Protein AF-A0A2M7ZSA2-F1 (afdb_monomer)

Nearest PDB structures (foldseek):
  1sr4-assembly1_B  TM=3.846E-01  e=1.032E+00  [Haemophilus] ducreyi
  4oqe-assembly1_A  TM=3.228E-01  e=5.522E+00  Streptomyces fradiae

pLDDT: mean 82.79, std 17.65, range [42.78, 98.19]

Foldseek 3Di:
DPDPVVVVVVVVVVVVVVVPPDDPPPPPPPPQDPVDPVSQQVQVCVQVVHRFPDWDWWFLAPDPWIWIKTKHFDDDPPDGAMKIWIWTDDPPHTHTPAMADGDHADSVCKDWDWADDPVDPTIWIWIWNVWFRPPPPPRDIDIDIGRPHVRD

Structure (mmCIF, N/CA/C/O backbone):
data_AF-A0A2M7ZSA2-F1
#
_entry.id   AF-A0A2M7ZSA2-F1
#
loop_
_atom_site.group_PDB
_atom_site.id
_atom_site.type_symbol
_atom_site.label_atom_id
_atom_site.label_alt_id
_atom_site.label_comp_id
_atom_site.label_asym_id
_atom_site.label_entity_id
_atom_site.label_seq_id
_atom_site.pdbx_PDB_ins_code
_atom_site.Cartn_x
_atom_site.Cartn_y
_atom_site.Cartn_z
_atom_site.occupancy
_atom_site.B_iso_or_equiv
_atom_site.auth_seq_id
_atom_site.auth_comp_id
_atom_site.auth_asym_id
_atom_site.auth_atom_id
_atom_site.pdbx_PDB_model_num
ATOM 1 N N . MET A 1 1 ? 22.472 26.466 69.037 1.00 44.91 1 MET A N 1
ATOM 2 C CA . MET A 1 1 ? 21.614 25.261 69.049 1.00 44.91 1 MET A CA 1
ATOM 3 C C . MET A 1 1 ? 20.213 25.674 68.615 1.00 44.91 1 MET A C 1
ATOM 5 O O . MET A 1 1 ? 19.467 26.192 69.436 1.00 44.91 1 MET A O 1
ATOM 9 N N . LEU A 1 2 ? 19.880 25.577 67.320 1.00 44.41 2 LEU A N 1
ATOM 10 C CA . LEU A 1 2 ? 18.497 25.817 66.888 1.00 44.41 2 LEU A CA 1
ATOM 11 C C . LEU A 1 2 ? 17.630 24.682 67.441 1.00 44.41 2 LEU A C 1
ATOM 13 O O . LEU A 1 2 ? 17.949 23.512 67.249 1.00 44.41 2 LEU A O 1
ATOM 17 N N . SER A 1 3 ? 16.582 25.041 68.181 1.00 45.22 3 SER A N 1
ATOM 18 C CA . SER A 1 3 ? 15.688 24.086 68.826 1.00 45.22 3 SER A CA 1
ATOM 19 C C . SER A 1 3 ? 15.052 23.159 67.788 1.00 45.22 3 SER A C 1
ATOM 21 O O . SER A 1 3 ? 14.558 23.611 66.753 1.00 45.22 3 SER A O 1
ATOM 23 N N . SER A 1 4 ? 15.064 21.858 68.088 1.00 56.97 4 SER A N 1
ATOM 24 C CA . SER A 1 4 ? 14.620 20.757 67.217 1.00 56.97 4 SER A CA 1
ATOM 25 C C . SER A 1 4 ? 13.244 20.997 66.558 1.00 56.97 4 SER A C 1
ATOM 27 O O . SER A 1 4 ? 13.008 20.602 65.419 1.00 56.97 4 SER A O 1
ATOM 29 N N . ASN A 1 5 ? 12.363 21.763 67.214 1.00 58.19 5 ASN A N 1
ATOM 30 C CA . ASN A 1 5 ? 11.022 22.089 66.716 1.00 58.19 5 ASN A CA 1
ATOM 31 C C . ASN A 1 5 ? 10.998 23.055 65.515 1.00 58.19 5 ASN A C 1
ATOM 33 O O . ASN A 1 5 ? 10.064 22.998 64.719 1.00 58.19 5 ASN A O 1
ATOM 37 N N . LYS A 1 6 ? 12.001 23.932 65.347 1.00 54.84 6 LYS A N 1
ATOM 38 C CA . LYS A 1 6 ? 12.053 24.858 64.196 1.00 54.84 6 LYS A CA 1
ATOM 39 C C . LYS A 1 6 ? 12.558 24.175 62.925 1.00 54.84 6 LYS A C 1
ATOM 41 O O . LYS A 1 6 ? 12.136 24.537 61.834 1.00 54.84 6 LYS A O 1
ATOM 46 N N . VAL A 1 7 ? 13.417 23.164 63.074 1.00 58.56 7 VAL A N 1
ATOM 47 C CA . VAL A 1 7 ? 13.916 22.350 61.956 1.00 58.56 7 VAL A CA 1
ATOM 48 C C . VAL A 1 7 ? 12.802 21.444 61.426 1.00 58.56 7 VAL A C 1
ATOM 50 O O . VAL A 1 7 ? 12.609 21.362 60.218 1.00 58.56 7 VAL A O 1
ATOM 53 N N . PHE A 1 8 ? 11.999 20.853 62.318 1.00 59.06 8 PHE A N 1
ATOM 54 C CA . PHE A 1 8 ? 10.875 19.997 61.929 1.00 59.06 8 PHE A CA 1
ATOM 55 C C . PHE A 1 8 ? 9.801 20.749 61.123 1.00 59.06 8 PHE A C 1
ATOM 57 O O . PHE A 1 8 ? 9.332 20.253 60.102 1.00 59.06 8 PHE A O 1
ATOM 64 N N . ALA A 1 9 ? 9.468 21.984 61.516 1.00 60.03 9 ALA A N 1
ATOM 65 C CA . ALA A 1 9 ? 8.495 22.808 60.794 1.00 60.03 9 ALA A CA 1
ATOM 66 C C . ALA A 1 9 ? 8.959 23.189 59.372 1.00 60.03 9 ALA A C 1
ATOM 68 O O . ALA A 1 9 ? 8.146 23.240 58.452 1.00 60.03 9 ALA A O 1
ATOM 69 N N . ILE A 1 10 ? 10.264 23.408 59.174 1.00 59.88 10 ILE A N 1
ATOM 70 C CA . ILE A 1 10 ? 10.843 23.727 57.857 1.00 59.88 10 ILE A CA 1
ATOM 71 C C . ILE A 1 10 ? 10.851 22.491 56.947 1.00 59.88 10 ILE A C 1
ATOM 73 O O . ILE A 1 10 ? 10.565 22.607 55.758 1.00 59.88 10 ILE A O 1
ATOM 77 N N . VAL A 1 11 ? 11.108 21.301 57.501 1.00 60.12 11 VAL A N 1
ATOM 78 C CA . VAL A 1 11 ? 11.073 20.038 56.743 1.00 60.12 11 VAL A CA 1
ATOM 79 C C . VAL A 1 11 ? 9.650 19.707 56.279 1.00 60.12 11 VAL A C 1
ATOM 81 O O . VAL A 1 11 ? 9.458 19.333 55.125 1.00 60.12 11 VAL A O 1
ATOM 84 N N . VAL A 1 12 ? 8.637 19.918 57.126 1.00 59.91 12 VAL A N 1
ATOM 85 C CA . VAL A 1 12 ? 7.226 19.698 56.752 1.00 59.91 12 VAL A CA 1
ATOM 86 C C . VAL A 1 12 ? 6.760 20.687 55.671 1.00 59.91 12 VAL A C 1
ATOM 88 O O . VAL A 1 12 ? 6.023 20.294 54.769 1.00 59.91 12 VAL A O 1
ATOM 91 N N . LEU A 1 13 ? 7.238 21.937 55.703 1.00 59.03 13 LEU A N 1
ATOM 92 C CA . LEU A 1 13 ? 6.939 22.944 54.676 1.00 59.03 13 LEU A CA 1
ATOM 93 C C . LEU A 1 13 ? 7.613 22.636 53.323 1.00 59.03 13 LEU A C 1
ATOM 95 O O . LEU A 1 13 ? 7.050 22.936 52.278 1.00 59.03 13 LEU A O 1
ATOM 99 N N . PHE A 1 14 ? 8.800 22.022 53.321 1.00 56.75 14 PHE A N 1
ATOM 100 C CA . PHE A 1 14 ? 9.470 21.606 52.080 1.00 56.75 14 PHE A CA 1
ATOM 101 C C . PHE A 1 14 ? 8.832 20.361 51.448 1.00 56.75 14 PHE A C 1
ATOM 103 O O . PHE A 1 14 ? 8.795 20.244 50.225 1.00 56.75 14 PHE A O 1
ATOM 110 N N . ILE A 1 15 ? 8.285 19.452 52.261 1.00 57.69 15 ILE A N 1
ATOM 111 C CA . ILE A 1 15 ? 7.609 18.238 51.776 1.00 57.69 15 ILE A CA 1
ATOM 112 C C . ILE A 1 15 ? 6.260 18.567 51.116 1.00 57.69 15 ILE A C 1
ATOM 114 O O . ILE A 1 15 ? 5.890 17.920 50.139 1.00 57.69 15 ILE A O 1
ATOM 118 N N . SER A 1 16 ? 5.539 19.595 51.574 1.00 54.44 16 SER A N 1
ATOM 119 C CA . SER A 1 16 ? 4.244 19.969 50.984 1.00 54.44 16 SER A CA 1
ATOM 120 C C . SER A 1 16 ? 4.350 20.608 49.591 1.00 54.44 16 SER A C 1
ATOM 122 O O . SER A 1 16 ? 3.391 20.548 48.825 1.00 54.44 16 SER A O 1
ATOM 124 N N . ILE A 1 17 ? 5.516 21.149 49.218 1.00 56.31 17 ILE A N 1
ATOM 125 C CA . ILE A 1 17 ? 5.759 21.733 47.885 1.00 56.31 17 ILE A CA 1
ATOM 126 C C . ILE A 1 17 ? 5.971 20.636 46.821 1.00 56.31 17 ILE A C 1
ATOM 128 O O . ILE A 1 17 ? 5.730 20.871 45.639 1.00 56.31 17 ILE A O 1
ATOM 132 N N . LEU A 1 18 ? 6.328 19.410 47.224 1.00 52.06 18 LEU A N 1
ATOM 133 C CA . LEU A 1 18 ? 6.518 18.277 46.307 1.00 52.06 18 LEU A CA 1
ATOM 134 C C . LEU A 1 18 ? 5.205 17.597 45.873 1.00 52.06 18 LEU A C 1
ATOM 136 O O . LEU A 1 18 ? 5.223 16.785 44.952 1.00 52.06 18 LEU A O 1
ATOM 140 N N . PHE A 1 19 ? 4.064 17.938 46.485 1.00 50.41 19 PHE A N 1
ATOM 141 C CA . PHE A 1 19 ? 2.755 17.382 46.110 1.00 50.41 19 PHE A CA 1
ATOM 142 C C . PHE A 1 19 ? 1.993 18.211 45.067 1.00 50.41 19 PHE A C 1
ATOM 144 O O . PHE A 1 19 ? 0.974 17.750 44.560 1.00 50.41 19 PHE A O 1
ATOM 151 N N . PHE A 1 20 ? 2.513 19.371 44.652 1.00 46.94 20 PHE A N 1
ATOM 152 C CA . PHE A 1 20 ? 2.079 20.037 43.417 1.00 46.94 20 PHE A CA 1
ATOM 153 C C . PHE A 1 20 ? 2.882 19.505 42.221 1.00 46.94 20 PHE A C 1
ATOM 155 O O . PHE A 1 20 ? 3.434 20.261 41.423 1.00 46.94 20 PHE A O 1
ATOM 162 N N . SER A 1 21 ? 2.966 18.177 42.106 1.00 43.22 21 SER A N 1
ATOM 163 C CA . SER A 1 21 ? 3.402 17.537 40.871 1.00 43.22 21 SER A CA 1
ATOM 164 C C . SER A 1 21 ? 2.294 17.734 39.845 1.00 43.22 21 SER A C 1
ATOM 166 O O . SER A 1 21 ? 1.228 17.128 39.934 1.00 43.22 21 SER A O 1
ATOM 168 N N . CYS A 1 22 ? 2.548 18.698 38.963 1.00 50.34 22 CYS A N 1
ATOM 169 C CA . CYS A 1 22 ? 2.006 18.881 37.626 1.00 50.34 22 CYS A CA 1
ATOM 170 C C . CYS A 1 22 ? 0.978 17.809 37.229 1.00 50.34 22 CYS A C 1
ATOM 172 O O . CYS A 1 22 ? 1.340 16.717 36.796 1.00 50.34 22 CYS A O 1
ATOM 174 N N . GLY A 1 23 ? -0.311 18.124 37.376 1.00 45.66 23 GLY A N 1
ATOM 175 C CA . GLY A 1 23 ? -1.342 17.365 36.685 1.00 45.66 23 GLY A CA 1
ATOM 176 C C . GLY A 1 23 ? -1.047 17.453 35.193 1.00 45.66 23 GLY A C 1
ATOM 177 O O . GLY A 1 23 ? -1.069 18.554 34.635 1.00 45.66 23 GLY A O 1
ATOM 178 N N . GLU A 1 24 ? -0.728 16.318 34.571 1.00 47.75 24 GLU A N 1
ATOM 179 C CA . GLU A 1 24 ? -0.704 16.202 33.120 1.00 47.75 24 GLU A CA 1
ATOM 180 C C . GLU A 1 24 ? -2.073 16.660 32.630 1.00 47.75 24 GLU A C 1
ATOM 182 O O . GLU A 1 24 ? -3.095 15.998 32.819 1.00 47.75 24 GLU A O 1
ATOM 187 N N . LYS A 1 25 ? -2.106 17.865 32.057 1.00 44.09 25 LYS A N 1
ATOM 188 C CA . LYS A 1 25 ? -3.219 18.278 31.223 1.00 44.09 25 LYS A CA 1
ATOM 189 C C . LYS A 1 25 ? -3.236 17.248 30.110 1.00 44.09 25 LYS A C 1
ATOM 191 O O . LYS A 1 25 ? -2.325 17.249 29.289 1.00 44.09 25 LYS A O 1
ATOM 196 N N . SER A 1 26 ? -4.218 16.353 30.126 1.00 47.47 26 SER A N 1
ATOM 197 C CA . SER A 1 26 ? -4.504 15.520 28.971 1.00 47.47 26 SER A CA 1
ATOM 198 C C . SER A 1 26 ? -4.741 16.490 27.821 1.00 47.47 26 SER A C 1
ATOM 200 O O . SER A 1 26 ? -5.766 17.177 27.793 1.00 47.47 26 SER A O 1
ATOM 202 N N . GLU A 1 27 ? -3.745 16.643 26.950 1.00 44.19 27 GLU A N 1
ATOM 203 C CA . GLU A 1 27 ? -3.932 17.359 25.705 1.00 44.19 27 GLU A CA 1
ATOM 204 C C . GLU A 1 27 ? -5.101 16.676 25.013 1.00 44.19 27 GLU A C 1
ATOM 206 O O . GLU A 1 27 ? -5.099 15.463 24.804 1.00 44.19 27 GLU A O 1
ATOM 211 N N . ASP A 1 28 ? -6.146 17.453 24.757 1.00 42.78 28 ASP A N 1
ATOM 212 C CA . ASP A 1 28 ? -7.293 17.013 23.990 1.00 42.78 28 ASP A CA 1
ATOM 213 C C . ASP A 1 28 ? -6.775 16.759 22.569 1.00 42.78 28 ASP A C 1
ATOM 215 O O . ASP A 1 28 ? -6.639 17.682 21.757 1.00 42.78 28 ASP A O 1
ATOM 219 N N . VAL A 1 29 ? -6.318 15.526 22.318 1.00 55.81 29 VAL A N 1
ATOM 220 C CA . VAL A 1 29 ? -5.773 15.110 21.028 1.00 55.81 29 VAL A CA 1
ATOM 221 C C . VAL A 1 29 ? -6.926 15.206 20.049 1.00 55.81 29 VAL A C 1
ATOM 223 O O . VAL A 1 29 ? -7.791 14.331 19.993 1.00 55.81 29 VAL A O 1
ATOM 226 N N . LYS A 1 30 ? -6.958 16.303 19.289 1.00 62.34 30 LYS A N 1
ATOM 227 C CA . LYS A 1 30 ? -7.948 16.481 18.233 1.00 62.34 30 LYS A CA 1
ATOM 228 C C . LYS A 1 30 ? -7.938 15.226 17.355 1.00 62.34 30 LYS A C 1
ATOM 230 O O . LYS A 1 30 ? -6.858 14.804 16.93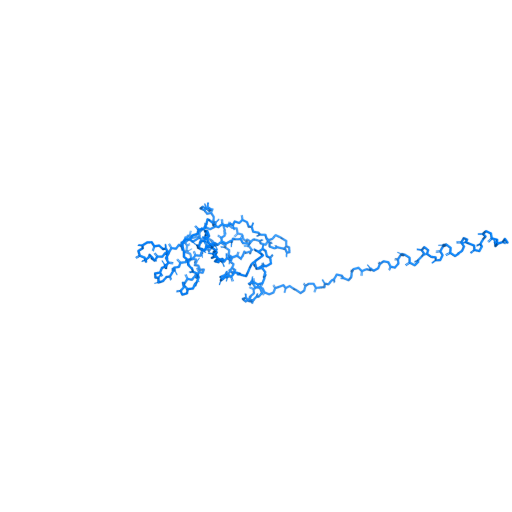1 1.00 62.34 30 LYS A O 1
ATOM 235 N N . PRO A 1 31 ? -9.105 14.625 17.075 1.00 69.19 31 PRO A N 1
ATOM 236 C CA . PRO A 1 31 ? -9.167 13.421 16.264 1.00 69.19 31 PRO A CA 1
ATOM 237 C C . PRO A 1 31 ? -8.526 13.691 14.899 1.00 69.19 31 PRO A C 1
ATOM 239 O O . PRO A 1 31 ? -8.856 14.674 14.233 1.00 69.19 31 PRO A O 1
ATOM 242 N N . ILE A 1 32 ? -7.585 12.831 14.498 1.00 76.56 32 ILE A N 1
ATOM 243 C CA . ILE A 1 32 ? -6.901 12.946 13.207 1.00 76.56 32 ILE A CA 1
ATOM 244 C C . ILE A 1 32 ? -7.939 12.787 12.093 1.00 76.56 32 ILE A C 1
ATOM 246 O O . ILE A 1 32 ? -8.663 11.790 12.037 1.00 76.56 32 ILE A O 1
ATOM 250 N N . ASN A 1 33 ? -8.003 13.770 11.194 1.00 81.94 33 ASN A N 1
ATOM 251 C CA . ASN A 1 33 ? -8.862 13.705 10.023 1.00 81.94 33 ASN A CA 1
ATOM 252 C C . ASN A 1 33 ? -8.201 12.860 8.924 1.00 81.94 33 ASN A C 1
ATOM 254 O O . ASN A 1 33 ? -7.428 13.371 8.114 1.00 81.94 33 ASN A O 1
ATOM 258 N N . PHE A 1 34 ? -8.548 11.577 8.867 1.00 83.38 34 PHE A N 1
ATOM 259 C CA . PHE A 1 34 ? -8.065 10.660 7.833 1.00 83.38 34 PHE A CA 1
ATOM 260 C C . PHE A 1 34 ? -8.727 10.861 6.458 1.00 83.38 34 PHE A C 1
ATOM 262 O O . PHE A 1 34 ? -8.536 10.036 5.573 1.00 83.38 34 PHE A O 1
ATOM 269 N N . ASP A 1 35 ? -9.542 11.896 6.242 1.00 86.31 35 ASP A N 1
ATOM 270 C CA . ASP A 1 35 ? -9.918 12.348 4.892 1.00 86.31 35 ASP A CA 1
ATOM 271 C C . ASP A 1 35 ? -8.861 13.275 4.268 1.00 86.31 35 ASP A C 1
ATOM 273 O O . ASP A 1 35 ? -8.868 13.464 3.055 1.00 86.31 35 ASP A O 1
ATOM 277 N N . SER A 1 36 ? -7.930 13.828 5.059 1.00 90.69 36 SER A N 1
ATOM 278 C CA . SER A 1 36 ? -6.800 14.602 4.525 1.00 90.69 36 SER A CA 1
ATOM 279 C C . SER A 1 36 ? -5.708 13.661 3.996 1.00 90.69 36 SER A C 1
ATOM 281 O O . SER A 1 36 ? -5.171 12.856 4.770 1.00 90.69 36 SER A O 1
ATOM 283 N N . PRO A 1 37 ? -5.321 13.776 2.709 1.00 88.50 37 PRO A N 1
ATOM 284 C CA . PRO A 1 37 ? -4.194 13.031 2.151 1.00 88.50 37 PRO A CA 1
ATOM 285 C C . PRO A 1 37 ? -2.887 13.265 2.918 1.00 88.50 37 PRO A C 1
ATOM 287 O O . PRO A 1 37 ? -2.107 12.337 3.125 1.00 88.50 37 PRO A O 1
ATOM 290 N N . GLU A 1 38 ? -2.655 14.489 3.391 1.00 92.00 38 GLU A N 1
ATOM 291 C CA . GLU A 1 38 ? -1.467 14.861 4.159 1.00 92.00 38 GLU A CA 1
ATOM 292 C C . GLU A 1 38 ? -1.450 14.173 5.523 1.00 92.00 38 GLU A C 1
ATOM 294 O O . GLU A 1 38 ? -0.425 13.615 5.912 1.00 92.00 38 GLU A O 1
ATOM 299 N N . ALA A 1 39 ? -2.584 14.162 6.231 1.00 92.56 39 ALA A N 1
ATOM 300 C CA . ALA A 1 39 ? -2.702 13.499 7.527 1.00 92.56 39 ALA A CA 1
ATOM 301 C C . ALA A 1 39 ? -2.504 11.979 7.411 1.00 92.56 39 ALA A C 1
ATOM 303 O O . ALA A 1 39 ? -1.801 11.381 8.231 1.00 92.56 39 ALA A O 1
ATOM 304 N N . LEU A 1 40 ? -3.062 11.355 6.366 1.00 94.50 40 LEU A N 1
ATOM 305 C CA . LEU A 1 40 ? -2.816 9.946 6.034 1.00 94.50 40 LEU A CA 1
ATOM 306 C C . LEU A 1 40 ? -1.331 9.679 5.791 1.00 94.50 40 LEU A C 1
ATOM 308 O O . LEU A 1 40 ? -0.760 8.756 6.374 1.00 94.50 40 LEU A O 1
ATOM 312 N N . LYS A 1 41 ? -0.697 10.517 4.966 1.00 96.12 41 LYS A N 1
ATOM 313 C CA . LYS A 1 41 ? 0.719 10.394 4.617 1.00 96.12 41 LYS A CA 1
ATOM 314 C C . LYS A 1 41 ? 1.624 10.545 5.836 1.00 96.12 41 LYS A C 1
ATOM 316 O O . LYS A 1 41 ? 2.550 9.756 5.997 1.00 96.12 41 LYS A O 1
ATOM 321 N N . GLN A 1 42 ? 1.341 11.509 6.712 1.00 95.62 42 GLN A N 1
ATOM 322 C CA . GLN A 1 42 ? 2.080 11.720 7.961 1.00 95.62 42 GLN A CA 1
ATOM 323 C C . GLN A 1 42 ? 1.886 10.566 8.948 1.00 95.62 42 GLN A C 1
ATOM 325 O O . GLN A 1 42 ? 2.861 10.104 9.536 1.00 95.62 42 GLN A O 1
ATOM 330 N N . THR A 1 43 ? 0.656 10.064 9.087 1.00 95.19 43 THR A N 1
ATOM 331 C CA . THR A 1 43 ? 0.363 8.902 9.942 1.00 95.19 43 THR A CA 1
ATOM 332 C C . THR A 1 43 ? 1.152 7.685 9.475 1.00 95.19 43 THR A C 1
ATOM 334 O O . THR A 1 43 ? 1.844 7.054 10.270 1.00 95.19 43 THR A O 1
ATOM 337 N N . ALA A 1 44 ? 1.110 7.387 8.174 1.00 97.31 44 ALA A N 1
ATOM 338 C CA . ALA A 1 44 ? 1.879 6.289 7.605 1.00 97.31 44 ALA A CA 1
ATOM 339 C C . ALA A 1 44 ? 3.391 6.505 7.766 1.00 97.31 44 ALA A C 1
ATOM 341 O O . ALA A 1 44 ? 4.105 5.575 8.136 1.00 97.31 44 ALA A O 1
ATOM 342 N N . ALA A 1 45 ? 3.876 7.732 7.558 1.00 97.56 45 ALA A N 1
ATOM 343 C CA . ALA A 1 45 ? 5.293 8.045 7.695 1.00 97.56 45 ALA A CA 1
ATOM 344 C C . ALA A 1 45 ? 5.820 7.847 9.120 1.00 97.56 45 ALA A C 1
ATOM 346 O O . ALA A 1 45 ? 6.931 7.349 9.293 1.00 97.56 45 ALA A O 1
ATOM 347 N N . ALA A 1 46 ? 5.017 8.182 10.133 1.00 96.44 46 ALA A N 1
ATOM 348 C CA . ALA A 1 46 ? 5.369 7.967 11.533 1.00 96.44 46 ALA A CA 1
ATOM 349 C C . ALA A 1 46 ? 5.518 6.475 11.874 1.00 96.44 46 ALA A C 1
ATOM 351 O O . ALA A 1 46 ? 6.409 6.107 12.632 1.00 96.44 46 ALA A O 1
ATOM 352 N N . VAL A 1 47 ? 4.682 5.610 11.291 1.00 97.31 47 VAL A N 1
ATOM 353 C CA . VAL A 1 47 ? 4.766 4.154 11.508 1.00 97.31 47 VAL A CA 1
ATOM 354 C C . VAL A 1 47 ? 5.931 3.537 10.733 1.00 97.31 47 VAL A C 1
ATOM 356 O O . VAL A 1 47 ? 6.617 2.649 11.237 1.00 97.31 47 VAL A O 1
ATOM 359 N N . LEU A 1 48 ? 6.164 3.995 9.501 1.00 97.06 48 LEU A N 1
ATOM 360 C CA . LEU A 1 48 ? 7.171 3.427 8.600 1.00 97.06 48 LEU A CA 1
ATOM 361 C C . LEU A 1 48 ? 8.575 4.015 8.783 1.00 97.06 48 LEU A C 1
ATOM 363 O O . LEU A 1 48 ? 9.529 3.466 8.239 1.00 97.06 48 LEU A O 1
ATOM 367 N N . ASN A 1 49 ? 8.716 5.112 9.532 1.00 96.12 49 ASN A N 1
ATOM 368 C CA . ASN A 1 49 ? 9.947 5.904 9.641 1.00 96.12 49 ASN A CA 1
ATOM 369 C C . ASN A 1 49 ? 10.485 6.395 8.281 1.00 96.12 49 ASN A C 1
ATOM 371 O O . ASN A 1 49 ? 11.682 6.612 8.111 1.00 96.12 49 ASN A O 1
ATOM 375 N N . THR A 1 50 ? 9.600 6.565 7.298 1.00 96.19 50 THR A N 1
ATOM 376 C CA . THR A 1 50 ? 9.915 7.092 5.965 1.00 96.19 50 THR A CA 1
ATOM 377 C C . THR A 1 50 ? 8.656 7.657 5.322 1.00 96.19 50 THR A C 1
ATOM 379 O O . THR A 1 50 ? 7.553 7.215 5.628 1.00 96.19 50 THR A O 1
ATOM 382 N N . VAL A 1 51 ? 8.793 8.635 4.430 1.00 96.81 51 VAL A N 1
ATOM 383 C CA . VAL A 1 51 ? 7.644 9.247 3.755 1.00 96.81 51 VAL A CA 1
ATOM 384 C C . VAL A 1 51 ? 7.203 8.351 2.592 1.00 96.81 51 VAL A C 1
ATOM 386 O O . VAL A 1 51 ? 7.963 8.202 1.638 1.00 96.81 51 VAL A O 1
ATOM 389 N N . PRO A 1 52 ? 5.983 7.785 2.613 1.00 97.31 52 PRO A N 1
ATOM 390 C CA . PRO A 1 52 ? 5.526 6.917 1.536 1.00 97.31 52 PRO A CA 1
ATOM 391 C C . PRO A 1 52 ? 5.249 7.690 0.242 1.00 97.31 52 PRO A C 1
ATOM 393 O O . PRO A 1 52 ? 4.793 8.834 0.264 1.00 97.31 52 PRO A O 1
ATOM 396 N N . SER A 1 53 ? 5.486 7.050 -0.899 1.00 96.25 53 SER A N 1
ATOM 397 C CA . SER A 1 53 ? 5.161 7.571 -2.233 1.00 96.25 53 SER A CA 1
ATOM 398 C C . SER A 1 53 ? 3.667 7.449 -2.542 1.00 96.25 53 SER A C 1
ATOM 400 O O . SER A 1 53 ? 3.111 8.288 -3.249 1.00 96.25 53 SER A O 1
ATOM 402 N N . PHE A 1 54 ? 3.005 6.448 -1.960 1.00 96.69 54 PHE A N 1
ATOM 403 C CA . PHE A 1 54 ? 1.571 6.194 -2.092 1.00 96.69 54 PHE A CA 1
ATOM 404 C C . PHE A 1 54 ? 0.937 5.983 -0.717 1.00 96.69 54 PHE A C 1
ATOM 406 O O . PHE A 1 54 ? 1.504 5.279 0.115 1.00 96.69 54 PHE A O 1
ATOM 413 N N . VAL A 1 55 ? -0.251 6.543 -0.494 1.00 97.31 55 VAL A N 1
ATOM 414 C CA . VAL A 1 55 ? -1.107 6.198 0.647 1.00 97.31 55 VAL A CA 1
ATOM 415 C C . VAL A 1 55 ? -2.564 6.182 0.221 1.00 97.31 55 VAL A C 1
ATOM 417 O O . VAL A 1 55 ? -3.012 7.077 -0.493 1.00 97.31 55 VAL A O 1
ATOM 420 N N . ASP A 1 56 ? -3.309 5.197 0.703 1.00 96.88 56 ASP A N 1
ATOM 421 C CA . ASP A 1 56 ? -4.767 5.192 0.632 1.00 96.88 56 ASP A CA 1
ATOM 422 C C . ASP A 1 56 ? -5.339 4.500 1.872 1.00 96.88 56 ASP A C 1
ATOM 424 O O . ASP A 1 56 ? -4.706 3.629 2.474 1.00 96.88 56 ASP A O 1
ATOM 428 N N . LYS A 1 57 ? -6.538 4.909 2.267 1.00 95.81 57 LYS A N 1
ATOM 429 C CA . LYS A 1 57 ? -7.275 4.338 3.389 1.00 95.81 57 LYS A CA 1
ATOM 430 C C . LYS A 1 57 ? -8.339 3.375 2.901 1.00 95.81 57 LYS A C 1
ATOM 432 O O . LYS A 1 57 ? -8.919 3.591 1.837 1.00 95.81 57 LYS A O 1
ATOM 437 N N . GLY A 1 58 ? -8.674 2.373 3.693 1.00 94.94 58 GLY A N 1
ATOM 438 C CA . GLY A 1 58 ? -9.655 1.398 3.245 1.00 94.94 58 GLY A CA 1
ATOM 439 C C . GLY A 1 58 ? -9.841 0.217 4.172 1.00 94.94 58 GLY A C 1
ATOM 440 O O . GLY A 1 58 ? -9.442 0.254 5.338 1.00 94.94 58 GLY A O 1
ATOM 441 N N . TYR A 1 59 ? -10.446 -0.811 3.593 1.00 95.19 59 TYR A N 1
ATOM 442 C CA . TYR A 1 59 ? -10.658 -2.133 4.173 1.00 95.19 59 TYR A CA 1
ATOM 443 C C . TYR A 1 59 ? -9.966 -3.147 3.265 1.00 95.19 59 TYR A C 1
ATOM 445 O O . TYR A 1 59 ? -10.574 -3.692 2.352 1.00 95.19 59 TYR A O 1
ATOM 453 N N . PHE A 1 60 ? -8.667 -3.322 3.452 1.00 95.50 60 PHE A N 1
ATOM 454 C CA . PHE A 1 60 ? -7.775 -4.111 2.604 1.00 95.50 60 PHE A CA 1
ATOM 455 C C . PHE A 1 60 ? -7.657 -5.586 3.011 1.00 95.50 60 PHE A C 1
ATOM 457 O O . PHE A 1 60 ? -7.070 -6.378 2.276 1.00 95.50 60 PHE A O 1
ATOM 464 N N . ILE A 1 61 ? -8.208 -5.962 4.166 1.00 93.69 61 ILE A N 1
ATOM 465 C CA . ILE A 1 61 ? -8.356 -7.355 4.607 1.00 93.69 61 ILE A CA 1
ATOM 466 C C . ILE A 1 61 ? -9.821 -7.686 4.909 1.00 93.69 61 ILE A C 1
ATOM 468 O O . ILE A 1 61 ? -10.651 -6.784 5.002 1.00 93.69 61 ILE A O 1
ATOM 472 N N . GLU A 1 62 ? -10.146 -8.975 5.046 1.00 90.50 62 GLU A N 1
ATOM 473 C CA . GLU A 1 62 ? -11.500 -9.498 5.326 1.00 90.50 62 GLU A CA 1
ATOM 474 C C . GLU A 1 62 ? -12.019 -9.185 6.749 1.00 90.50 62 GLU A C 1
ATOM 476 O O . GLU A 1 62 ? -12.714 -9.987 7.375 1.00 90.50 62 GLU A O 1
ATOM 481 N N . ASP A 1 63 ? -11.697 -8.013 7.285 1.00 85.25 63 ASP A N 1
ATOM 482 C CA . ASP A 1 63 ? -12.217 -7.524 8.554 1.00 85.25 63 ASP A CA 1
ATOM 483 C C . ASP A 1 63 ? -12.939 -6.177 8.378 1.00 85.25 63 ASP A C 1
ATOM 485 O O . ASP A 1 63 ? -13.138 -5.667 7.275 1.00 85.25 63 ASP A O 1
ATOM 489 N N . THR A 1 64 ? -13.397 -5.605 9.490 1.00 80.56 64 THR A N 1
ATOM 490 C CA . THR A 1 64 ? -14.064 -4.297 9.499 1.00 80.56 64 THR A CA 1
ATOM 491 C C . THR A 1 64 ? -13.154 -3.180 10.002 1.00 80.56 64 THR A C 1
ATOM 4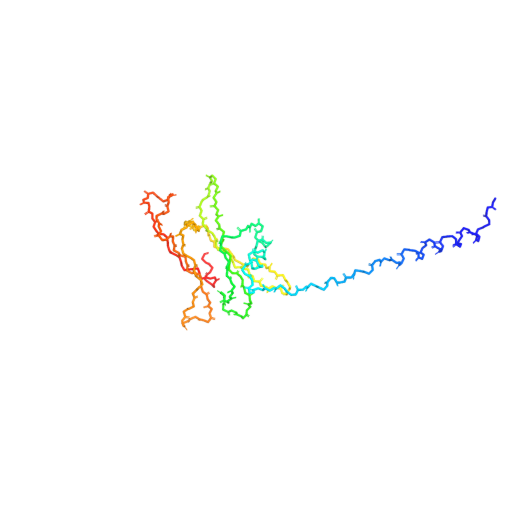93 O O . THR A 1 64 ? -13.650 -2.107 10.360 1.00 80.56 64 THR A O 1
ATOM 496 N N . SER A 1 65 ? -11.849 -3.425 10.131 1.00 87.56 65 SER A N 1
ATOM 497 C CA . SER A 1 65 ? -10.938 -2.453 10.721 1.00 87.56 65 SER A CA 1
ATOM 498 C C . SER A 1 65 ? -10.505 -1.420 9.684 1.00 87.56 65 SER A C 1
ATOM 500 O O . SER A 1 65 ? -10.311 -1.704 8.507 1.00 87.56 65 SER A O 1
ATOM 502 N N . PHE A 1 66 ? -10.397 -0.167 10.124 1.00 90.50 66 PHE A N 1
ATOM 503 C CA . PHE A 1 66 ? -9.850 0.888 9.284 1.00 90.50 66 PHE A CA 1
ATOM 504 C C . PHE A 1 66 ? -8.350 0.666 9.098 1.00 90.50 66 PHE A C 1
ATOM 506 O O . PHE A 1 66 ? -7.612 0.559 10.085 1.00 90.50 66 PHE A O 1
ATOM 513 N N . GLN A 1 67 ? -7.900 0.672 7.848 1.00 95.81 67 GLN A N 1
ATOM 514 C CA . GLN A 1 67 ? -6.504 0.449 7.494 1.00 95.81 67 GLN A CA 1
ATOM 515 C C . GLN A 1 67 ? -5.974 1.529 6.561 1.00 95.81 67 GLN A C 1
ATOM 517 O O . GLN A 1 67 ? -6.722 2.237 5.882 1.00 95.81 67 GLN A O 1
ATOM 522 N N . ILE A 1 68 ? -4.649 1.616 6.509 1.00 97.19 68 ILE A N 1
ATOM 523 C CA . ILE A 1 68 ? -3.909 2.418 5.543 1.00 97.19 68 ILE A CA 1
ATOM 524 C C . ILE A 1 68 ? -3.005 1.471 4.760 1.00 97.19 68 ILE A C 1
ATOM 526 O O . ILE A 1 68 ? -2.180 0.774 5.346 1.00 97.19 68 ILE A O 1
ATOM 530 N N . SER A 1 69 ? -3.133 1.474 3.438 1.00 97.44 69 SER A N 1
ATOM 531 C CA . SER A 1 69 ? -2.118 0.911 2.556 1.00 97.44 69 SER A CA 1
ATOM 532 C C . SER A 1 69 ? -1.113 2.004 2.224 1.00 97.44 69 SER A C 1
ATOM 534 O O . SER A 1 69 ? -1.496 3.081 1.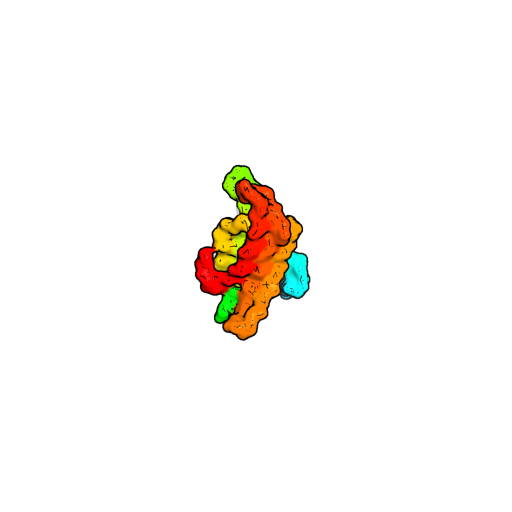765 1.00 97.44 69 SER A O 1
ATOM 536 N N . ALA A 1 70 ? 0.171 1.727 2.420 1.00 98.19 70 ALA A N 1
ATOM 537 C CA . ALA A 1 70 ? 1.253 2.669 2.165 1.00 98.19 70 ALA A CA 1
ATOM 538 C C . ALA A 1 70 ? 2.317 2.041 1.262 1.00 98.19 70 ALA A C 1
ATOM 540 O O . ALA A 1 70 ? 2.790 0.943 1.531 1.00 98.19 70 ALA A O 1
ATOM 541 N N . GLY A 1 71 ? 2.692 2.738 0.193 1.00 98.12 71 GLY A N 1
ATOM 542 C CA . GLY A 1 71 ? 3.723 2.318 -0.750 1.00 98.12 71 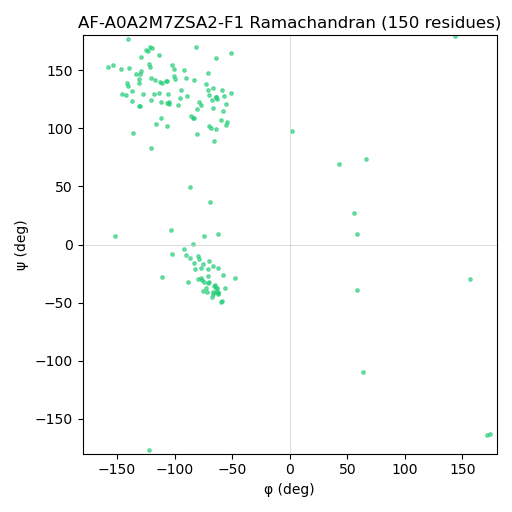GLY A CA 1
ATOM 543 C C . GLY A 1 71 ? 5.010 3.114 -0.559 1.00 98.12 71 GLY A C 1
ATOM 544 O O . GLY A 1 71 ? 4.956 4.346 -0.536 1.00 98.12 71 GLY A O 1
ATOM 545 N N . ILE A 1 72 ? 6.151 2.438 -0.439 1.00 97.44 72 ILE A N 1
ATOM 546 C CA . ILE A 1 72 ? 7.483 3.056 -0.338 1.00 97.44 72 ILE A CA 1
ATOM 547 C C . ILE A 1 72 ? 8.373 2.589 -1.485 1.00 97.44 72 ILE A C 1
ATOM 549 O O . ILE A 1 72 ? 8.307 1.429 -1.891 1.00 97.44 72 ILE A O 1
ATOM 553 N N . GLU A 1 73 ? 9.207 3.489 -1.991 1.00 95.19 73 GLU A N 1
ATOM 554 C CA . GLU A 1 73 ? 10.276 3.144 -2.927 1.00 95.19 73 GLU A CA 1
ATOM 555 C C . GLU A 1 73 ? 11.570 2.931 -2.149 1.00 95.19 73 GLU A C 1
ATOM 557 O O . GLU A 1 73 ? 11.919 3.734 -1.279 1.00 95.19 73 GLU A O 1
ATOM 562 N N . ILE A 1 74 ? 12.265 1.843 -2.454 1.00 94.38 74 ILE A N 1
ATOM 563 C CA . ILE A 1 74 ? 13.618 1.581 -1.987 1.00 94.38 74 ILE A CA 1
ATOM 564 C C . ILE A 1 74 ? 14.532 1.833 -3.176 1.00 94.38 74 ILE A C 1
ATOM 566 O O . ILE A 1 74 ? 14.377 1.191 -4.206 1.00 94.38 74 ILE A O 1
ATOM 570 N N . GLU A 1 75 ? 15.469 2.764 -3.030 1.00 90.50 75 GLU A N 1
ATOM 571 C CA . GLU A 1 75 ? 16.487 3.063 -4.037 1.00 90.50 75 GLU A CA 1
ATOM 572 C C . GLU A 1 75 ? 17.829 3.221 -3.315 1.00 90.50 75 GLU A C 1
ATOM 574 O O . GLU A 1 75 ? 18.134 4.257 -2.720 1.00 90.50 75 GLU A O 1
ATOM 579 N N . ASN A 1 76 ? 18.614 2.147 -3.285 1.00 89.81 76 ASN A N 1
ATOM 580 C CA . ASN A 1 76 ? 19.966 2.154 -2.740 1.00 89.81 76 ASN A CA 1
ATOM 581 C C . ASN A 1 76 ? 20.903 1.290 -3.602 1.00 89.81 76 ASN A C 1
ATOM 583 O O . ASN A 1 76 ? 20.487 0.677 -4.577 1.00 89.81 76 ASN A O 1
ATOM 587 N N . ALA A 1 77 ? 22.192 1.249 -3.256 1.00 86.56 77 ALA A N 1
ATOM 588 C CA . ALA A 1 77 ? 23.202 0.564 -4.066 1.00 86.56 77 ALA A CA 1
ATOM 589 C C . ALA A 1 77 ? 22.984 -0.957 -4.219 1.00 86.56 77 ALA A C 1
ATOM 591 O O . ALA A 1 77 ? 23.546 -1.551 -5.136 1.00 86.56 77 ALA A O 1
ATOM 592 N N . ASN A 1 78 ? 22.210 -1.579 -3.325 1.00 87.44 78 ASN A N 1
ATOM 593 C CA . ASN A 1 78 ? 22.003 -3.027 -3.280 1.00 87.44 78 ASN A CA 1
ATOM 594 C C . ASN A 1 78 ? 20.581 -3.440 -3.680 1.00 87.44 78 ASN A C 1
ATOM 596 O O . ASN A 1 78 ? 20.381 -4.559 -4.141 1.00 87.44 78 ASN A O 1
ATOM 600 N N . GLU A 1 79 ? 19.602 -2.564 -3.468 1.00 90.06 79 GLU A N 1
ATOM 601 C CA . GLU A 1 79 ? 18.183 -2.850 -3.648 1.00 90.06 79 GLU A CA 1
ATOM 602 C C . GLU A 1 79 ? 17.498 -1.682 -4.355 1.00 90.06 79 GLU A C 1
ATOM 604 O O . GLU A 1 79 ? 17.635 -0.525 -3.943 1.00 90.06 79 GLU A O 1
ATOM 609 N N . TRP A 1 80 ? 16.715 -2.003 -5.383 1.00 90.56 80 TRP A N 1
ATOM 610 C CA . TRP A 1 80 ? 15.831 -1.053 -6.040 1.00 90.56 80 TRP A CA 1
ATOM 611 C C . TRP A 1 80 ? 14.478 -1.701 -6.305 1.00 90.56 80 TRP A C 1
ATOM 613 O O . TRP A 1 80 ? 14.405 -2.749 -6.940 1.00 90.56 80 TRP A O 1
ATOM 623 N N . GLY A 1 81 ? 13.414 -1.088 -5.801 1.00 93.12 81 GLY A N 1
ATOM 624 C CA . GLY A 1 81 ? 12.054 -1.528 -6.056 1.00 93.12 81 GLY A CA 1
ATOM 625 C C . GLY A 1 81 ? 11.040 -0.796 -5.192 1.00 93.12 81 GLY A C 1
ATOM 626 O O . GLY A 1 81 ? 11.329 0.225 -4.566 1.00 93.12 81 GLY A O 1
ATOM 627 N N . ILE A 1 82 ? 9.843 -1.357 -5.113 1.00 95.62 82 ILE A N 1
ATOM 628 C CA . ILE A 1 82 ? 8.740 -0.846 -4.306 1.00 95.62 82 ILE A CA 1
ATOM 629 C C . ILE A 1 82 ? 8.282 -1.881 -3.288 1.00 95.62 82 ILE A C 1
ATOM 631 O O . ILE A 1 82 ? 8.389 -3.090 -3.491 1.00 95.62 82 ILE A O 1
ATOM 635 N N . LYS A 1 83 ? 7.722 -1.393 -2.186 1.00 97.31 83 LYS A N 1
ATOM 636 C CA . LYS A 1 83 ? 7.041 -2.216 -1.190 1.00 97.31 83 LYS A CA 1
ATOM 637 C C . LYS A 1 83 ? 5.716 -1.596 -0.806 1.00 97.31 83 LYS A C 1
ATOM 639 O O . LYS A 1 83 ? 5.608 -0.373 -0.715 1.00 97.31 83 LYS A O 1
ATOM 644 N N . PHE A 1 84 ? 4.742 -2.443 -0.502 1.00 98.19 84 PHE A N 1
ATOM 645 C CA . PHE A 1 84 ? 3.466 -2.031 0.067 1.00 98.19 84 PHE A CA 1
ATOM 646 C C . PHE A 1 84 ? 3.336 -2.557 1.492 1.00 98.19 84 PHE A C 1
ATOM 648 O O . PHE A 1 84 ? 3.551 -3.735 1.755 1.00 98.19 84 PHE A O 1
ATOM 655 N N . SER A 1 85 ? 2.980 -1.675 2.418 1.00 98.19 85 SER A N 1
ATOM 656 C CA . SER A 1 85 ? 2.717 -1.983 3.821 1.00 98.19 85 SER A CA 1
ATOM 657 C C . SER A 1 85 ? 1.237 -1.821 4.136 1.00 98.19 85 SER A C 1
ATOM 659 O O . SER A 1 85 ? 0.625 -0.830 3.732 1.00 98.19 85 SER A O 1
ATOM 661 N N . LEU A 1 86 ? 0.694 -2.753 4.919 1.00 97.50 86 LEU A N 1
ATOM 662 C CA . LEU A 1 86 ? -0.623 -2.622 5.534 1.00 97.50 86 LEU A CA 1
ATOM 663 C C . LEU A 1 86 ? -0.464 -2.123 6.967 1.00 97.50 86 LEU A C 1
ATOM 665 O O . LEU A 1 86 ? 0.155 -2.792 7.802 1.00 97.50 86 LEU A O 1
ATOM 669 N N . LEU A 1 87 ? -1.052 -0.967 7.250 1.00 97.44 87 LEU A N 1
ATOM 670 C CA . LEU A 1 87 ? -1.093 -0.386 8.581 1.00 97.44 87 LEU A CA 1
ATOM 671 C C . LEU A 1 87 ? -2.502 -0.520 9.151 1.00 97.44 87 LEU A C 1
ATOM 673 O O . LEU A 1 87 ? -3.452 0.007 8.568 1.00 97.44 87 LEU A O 1
ATOM 677 N N . THR A 1 88 ? -2.638 -1.181 10.295 1.00 94.69 88 THR A N 1
ATOM 678 C CA . THR A 1 88 ? -3.939 -1.382 10.947 1.00 94.69 88 THR A CA 1
ATOM 679 C C . THR A 1 88 ? -4.036 -0.518 12.185 1.00 94.69 88 THR A C 1
ATOM 681 O O . THR A 1 88 ? -3.060 -0.351 12.921 1.00 94.69 88 THR A O 1
ATOM 684 N N . LYS A 1 89 ? -5.219 0.049 12.411 1.00 91.19 89 LYS A N 1
ATOM 685 C CA . LYS A 1 89 ? -5.496 0.809 13.623 1.00 91.19 89 LYS A CA 1
ATOM 686 C C . LYS A 1 89 ? -5.741 -0.137 14.800 1.00 91.19 89 LYS A C 1
ATOM 688 O O . LYS A 1 89 ? -6.713 -0.887 14.796 1.00 91.19 89 LYS A O 1
ATOM 693 N N . GLU A 1 90 ? -4.926 -0.022 15.840 1.00 87.94 90 GLU A N 1
ATOM 694 C CA . GLU A 1 90 ? -5.103 -0.704 17.123 1.00 87.94 90 GLU A CA 1
ATOM 695 C C . GLU A 1 90 ? -5.327 0.339 18.224 1.00 87.94 90 GLU A C 1
ATOM 697 O O . GLU A 1 90 ? -4.422 1.054 18.649 1.00 87.94 90 GLU A O 1
ATOM 702 N N . GLY A 1 91 ? -6.580 0.487 18.665 1.00 85.06 91 GLY A N 1
ATOM 703 C CA . GLY A 1 91 ? -6.953 1.542 19.608 1.00 85.06 91 GLY A CA 1
ATOM 704 C C . GLY A 1 91 ? -6.748 2.940 19.010 1.00 85.06 91 GLY A C 1
ATOM 705 O O . GLY A 1 91 ? -7.502 3.359 18.128 1.00 85.06 91 GLY A O 1
ATOM 706 N N . THR A 1 92 ? -5.756 3.680 19.510 1.00 83.69 92 THR A N 1
ATOM 707 C CA . THR A 1 92 ? -5.420 5.043 19.056 1.00 83.69 92 THR A CA 1
ATOM 708 C C . THR A 1 92 ? -4.204 5.104 18.135 1.00 83.69 92 THR A C 1
ATOM 710 O O . THR A 1 92 ? -3.948 6.162 17.560 1.00 83.69 92 THR A O 1
ATOM 713 N N . THR A 1 93 ? -3.475 4.001 17.959 1.00 89.06 93 THR A N 1
ATOM 714 C CA . THR A 1 93 ? -2.238 3.954 17.173 1.00 89.06 93 THR A CA 1
ATOM 715 C C . THR A 1 93 ? -2.405 3.101 15.921 1.00 89.06 93 THR A C 1
ATOM 717 O O . THR A 1 93 ? -3.352 2.328 15.789 1.00 89.06 93 THR A O 1
ATOM 720 N N . PHE A 1 94 ? -1.487 3.274 14.972 1.00 93.94 94 PHE A N 1
ATOM 721 C CA . PHE A 1 94 ? -1.344 2.379 13.830 1.00 93.94 94 PHE A CA 1
ATOM 722 C C . PHE A 1 94 ? -0.101 1.524 14.017 1.00 93.94 94 PHE A C 1
ATOM 724 O O . PHE A 1 94 ? 0.937 2.022 14.457 1.00 93.94 94 PHE A O 1
ATOM 731 N N . ILE A 1 95 ? -0.205 0.258 13.637 1.00 95.31 95 ILE A N 1
ATOM 732 C CA . ILE A 1 95 ? 0.918 -0.675 13.585 1.00 95.31 95 ILE A CA 1
ATOM 733 C C . ILE A 1 95 ? 1.066 -1.229 12.168 1.00 95.31 95 ILE A C 1
ATOM 735 O O . ILE A 1 95 ? 0.101 -1.250 11.406 1.00 95.31 95 ILE A O 1
ATOM 739 N N . LYS A 1 96 ? 2.274 -1.665 11.796 1.00 96.25 96 LYS A N 1
ATOM 740 C CA . LYS A 1 96 ? 2.519 -2.347 10.517 1.00 96.25 96 LYS A CA 1
ATOM 741 C C . LYS A 1 96 ? 2.229 -3.840 10.669 1.00 96.25 96 LYS A C 1
ATOM 743 O O . LYS A 1 96 ? 2.992 -4.540 11.330 1.00 96.25 96 LYS A O 1
ATOM 748 N N . ASN A 1 97 ? 1.161 -4.327 10.042 1.00 93.62 97 ASN A N 1
ATOM 749 C CA . ASN A 1 97 ? 0.734 -5.731 10.141 1.00 93.62 97 ASN A CA 1
ATOM 750 C C . ASN A 1 97 ? 1.400 -6.622 9.091 1.00 93.62 97 ASN A C 1
ATOM 752 O O . ASN A 1 97 ? 1.614 -7.809 9.332 1.00 93.62 97 ASN A O 1
ATOM 756 N N . TYR A 1 98 ? 1.682 -6.064 7.916 1.00 95.62 98 TYR A N 1
ATOM 757 C CA . TYR A 1 98 ? 2.300 -6.773 6.803 1.00 95.62 98 TYR A CA 1
ATOM 758 C C . TYR A 1 98 ? 3.056 -5.793 5.905 1.00 95.62 98 TYR A C 1
ATOM 760 O O . TYR A 1 98 ? 2.724 -4.608 5.842 1.00 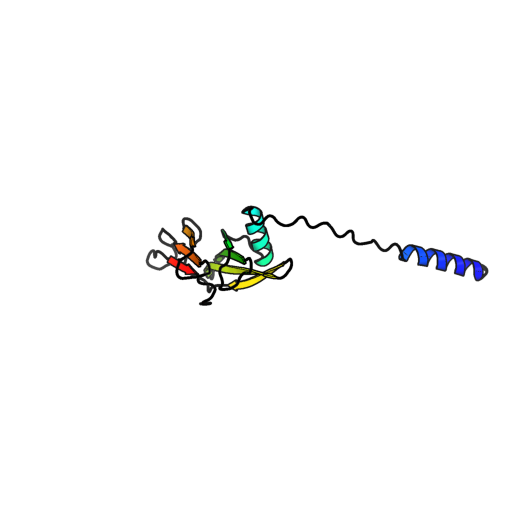95.62 98 TYR A O 1
ATOM 768 N N . GLU A 1 99 ? 4.058 -6.312 5.206 1.00 96.75 99 GLU A N 1
ATOM 769 C CA . GLU A 1 99 ? 4.800 -5.642 4.146 1.00 96.75 99 GLU A CA 1
ATOM 770 C C . GLU A 1 99 ? 5.071 -6.671 3.046 1.00 96.75 99 GLU A C 1
ATOM 772 O O . GLU A 1 99 ? 5.438 -7.805 3.355 1.00 96.75 99 GLU A O 1
ATOM 777 N N . THR A 1 100 ? 4.885 -6.288 1.785 1.00 97.50 100 THR A N 1
ATOM 778 C CA . THR A 1 100 ? 5.223 -7.152 0.650 1.00 97.50 100 THR A CA 1
ATOM 779 C C . THR A 1 100 ? 6.729 -7.430 0.603 1.00 97.50 100 THR A C 1
ATOM 781 O O . THR A 1 100 ? 7.533 -6.630 1.105 1.00 97.50 100 THR A O 1
ATOM 784 N N . PRO A 1 101 ? 7.156 -8.490 -0.102 1.00 95.69 101 PRO A N 1
ATOM 785 C CA . PRO A 1 101 ? 8.512 -8.561 -0.631 1.00 95.69 101 PRO A CA 1
ATOM 786 C C . PRO A 1 101 ? 8.876 -7.299 -1.432 1.00 95.69 101 PRO A C 1
ATOM 788 O O . PRO A 1 101 ? 8.008 -6.500 -1.803 1.00 95.69 101 PRO A O 1
ATOM 791 N N . LEU A 1 102 ? 10.171 -7.109 -1.695 1.00 95.25 102 LEU A N 1
ATOM 792 C CA . LEU A 1 102 ? 10.617 -6.071 -2.621 1.00 95.25 102 LEU A CA 1
ATOM 793 C C . LEU A 1 102 ? 10.135 -6.439 -4.030 1.00 95.25 102 LEU A C 1
ATOM 795 O O . LEU A 1 102 ? 10.505 -7.491 -4.546 1.00 95.25 102 LEU A O 1
ATOM 799 N N . LEU A 1 103 ? 9.288 -5.595 -4.611 1.00 93.88 103 LEU A N 1
ATOM 800 C CA . LEU A 1 103 ? 8.746 -5.767 -5.956 1.00 93.88 103 LEU A CA 1
ATOM 801 C C . LEU A 1 103 ? 9.507 -4.874 -6.930 1.00 93.88 103 LEU A C 1
ATOM 803 O O . LEU A 1 103 ? 9.863 -3.746 -6.584 1.00 93.88 103 LEU A O 1
ATOM 807 N N . ASP A 1 104 ? 9.701 -5.339 -8.157 1.00 91.81 104 ASP A N 1
ATOM 808 C CA . ASP A 1 104 ? 10.311 -4.522 -9.200 1.00 91.81 104 ASP A CA 1
ATOM 809 C C . ASP A 1 104 ? 9.402 -3.345 -9.575 1.00 91.81 104 ASP A C 1
ATOM 811 O O . ASP A 1 104 ? 8.196 -3.490 -9.779 1.00 91.81 104 ASP A O 1
ATOM 815 N N . GLY A 1 105 ? 9.977 -2.152 -9.686 1.00 90.88 105 GLY A N 1
ATOM 816 C CA . GLY A 1 105 ? 9.241 -0.967 -10.105 1.00 90.88 105 GLY A CA 1
ATOM 817 C C . GLY A 1 105 ? 9.675 0.310 -9.402 1.00 90.88 105 GLY A C 1
ATOM 818 O O . GLY A 1 105 ? 10.548 0.330 -8.541 1.00 90.88 105 GLY A O 1
ATOM 819 N N . SER A 1 106 ? 9.017 1.396 -9.791 1.00 91.69 106 SER A N 1
ATOM 820 C CA . SER A 1 106 ? 9.134 2.727 -9.191 1.00 91.69 106 SER A CA 1
ATOM 821 C C . SER A 1 106 ? 7.746 3.354 -9.107 1.00 91.69 106 SER A C 1
ATOM 823 O O . SER A 1 106 ? 6.867 3.051 -9.919 1.00 91.69 106 SER A O 1
ATOM 825 N N . PHE A 1 107 ? 7.521 4.239 -8.143 1.00 92.62 107 PHE A N 1
ATOM 826 C CA . PHE A 1 107 ? 6.319 5.064 -8.099 1.00 92.62 107 PHE A CA 1
ATOM 827 C C . PHE A 1 107 ? 6.363 6.208 -9.121 1.00 92.62 107 PHE A C 1
ATOM 829 O O . PHE A 1 107 ? 5.309 6.757 -9.462 1.00 92.62 107 PHE A O 1
ATOM 836 N N . LYS A 1 108 ? 7.539 6.554 -9.660 1.00 89.44 108 LYS A N 1
ATOM 837 C CA . LYS A 1 108 ? 7.681 7.580 -10.699 1.00 89.44 108 LYS A CA 1
ATOM 838 C C . LYS A 1 108 ? 6.971 7.147 -11.983 1.00 89.44 108 LYS A C 1
ATOM 840 O O . LYS A 1 108 ? 7.215 6.065 -12.495 1.00 89.44 108 LYS A O 1
ATOM 845 N N . GLU A 1 109 ? 6.085 8.007 -12.490 1.00 86.50 109 GLU A N 1
ATOM 846 C CA . GLU A 1 109 ? 5.293 7.782 -13.719 1.00 86.50 109 GLU A CA 1
ATOM 847 C C . GLU A 1 109 ? 4.394 6.529 -13.701 1.00 86.50 109 GLU A C 1
ATOM 849 O O . GLU A 1 109 ? 3.751 6.199 -14.697 1.00 86.50 109 GLU A O 1
ATOM 854 N N . SER A 1 110 ? 4.269 5.884 -12.542 1.00 91.75 110 SER A N 1
ATOM 855 C CA . SER A 1 110 ? 3.415 4.723 -12.335 1.00 91.75 110 SER A CA 1
ATOM 856 C C . SER A 1 110 ? 1.956 5.113 -12.094 1.00 91.75 110 SER A C 1
ATOM 858 O O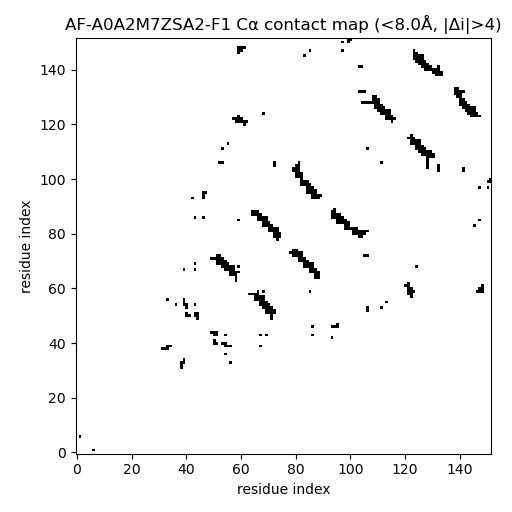 . SER A 1 110 ? 1.594 6.277 -11.891 1.00 91.75 110 SER A O 1
ATOM 860 N N . GLN A 1 111 ? 1.088 4.111 -12.104 1.00 94.56 111 GLN A N 1
ATOM 861 C CA . GLN A 1 111 ? -0.272 4.221 -11.617 1.00 94.56 111 GLN A CA 1
ATOM 862 C C . GLN A 1 111 ? -0.484 3.282 -10.449 1.00 94.56 111 GLN A C 1
ATOM 864 O O . GLN A 1 111 ? -0.225 2.086 -10.546 1.00 94.56 111 GLN A O 1
ATOM 869 N N . VAL A 1 112 ? -1.029 3.839 -9.374 1.00 96.75 112 VAL A N 1
ATOM 870 C CA . VAL A 1 112 ? -1.395 3.093 -8.179 1.00 96.75 112 VAL A CA 1
ATOM 871 C C . VAL A 1 112 ? -2.809 3.482 -7.804 1.00 96.75 112 VAL A C 1
ATOM 873 O O . VAL A 1 112 ? -3.078 4.657 -7.562 1.00 96.75 112 VAL A O 1
ATOM 876 N N . ASN A 1 113 ? -3.720 2.513 -7.798 1.00 96.75 113 ASN A N 1
ATOM 877 C CA . ASN A 1 113 ? -5.108 2.749 -7.421 1.00 96.75 113 ASN A CA 1
ATOM 878 C C . ASN A 1 113 ? -5.556 1.712 -6.403 1.00 96.75 113 ASN A C 1
ATOM 880 O O . ASN A 1 113 ? -5.277 0.522 -6.552 1.00 96.75 113 ASN A O 1
ATOM 884 N N . LYS A 1 114 ? -6.370 2.147 -5.448 1.00 96.81 114 LYS A N 1
ATOM 885 C CA . LYS A 1 114 ? -7.245 1.241 -4.718 1.00 96.81 114 LYS A CA 1
ATOM 886 C C . LYS A 1 114 ? -8.360 0.754 -5.636 1.00 96.81 114 LYS A C 1
ATOM 888 O O . LYS A 1 114 ? -8.981 1.547 -6.347 1.00 96.81 114 LYS A O 1
ATOM 893 N N . ILE A 1 115 ? -8.607 -0.547 -5.626 1.00 97.00 115 ILE A N 1
ATOM 894 C CA . ILE A 1 115 ? -9.646 -1.188 -6.430 1.00 97.00 115 ILE A CA 1
ATOM 895 C C . ILE A 1 115 ? -10.518 -2.081 -5.548 1.00 97.00 115 ILE A C 1
ATOM 897 O O . ILE A 1 115 ? -10.055 -2.648 -4.562 1.00 97.00 115 ILE A O 1
ATOM 901 N N . LYS A 1 116 ? -11.790 -2.225 -5.920 1.00 95.25 116 LYS A N 1
ATOM 902 C CA . LYS A 1 116 ? -12.742 -3.108 -5.245 1.00 95.25 116 LYS A CA 1
ATOM 903 C C . LYS A 1 116 ? -13.429 -3.984 -6.278 1.00 95.25 116 LYS A C 1
ATOM 905 O O . LYS A 1 116 ? -14.107 -3.470 -7.167 1.00 95.25 116 LYS A O 1
ATOM 910 N N . PHE A 1 117 ? -13.261 -5.297 -6.162 1.00 92.25 117 PHE A N 1
ATOM 911 C CA . PHE A 1 117 ? -14.002 -6.238 -6.998 1.00 92.25 117 PHE A CA 1
ATOM 912 C C . PHE A 1 117 ? -15.313 -6.630 -6.314 1.00 92.25 117 PHE A C 1
ATOM 914 O O . PHE A 1 117 ? -15.316 -6.834 -5.104 1.00 92.25 117 PHE A O 1
ATOM 921 N N . PRO A 1 118 ? -16.413 -6.820 -7.064 1.00 91.94 118 PRO A N 1
ATOM 922 C CA . PRO A 1 118 ? -17.685 -7.273 -6.494 1.00 91.94 118 PRO A CA 1
ATOM 923 C C . PRO A 1 118 ? -17.602 -8.621 -5.763 1.00 91.94 118 PRO A C 1
ATOM 925 O O . PRO A 1 118 ? -18.409 -8.885 -4.879 1.00 91.94 118 PRO A O 1
ATOM 928 N N . SER A 1 119 ? -16.641 -9.468 -6.141 1.00 92.50 119 SER A N 1
ATOM 929 C CA . SER A 1 119 ? -16.448 -10.804 -5.570 1.00 92.50 119 SER A CA 1
ATOM 930 C C . SER A 1 119 ? -15.746 -10.810 -4.208 1.00 92.50 119 SER A C 1
ATOM 932 O O . SER A 1 119 ? -15.739 -11.852 -3.559 1.00 92.50 119 SER A O 1
ATOM 934 N N . PHE A 1 120 ? -15.157 -9.688 -3.780 1.00 90.44 120 PHE A N 1
ATOM 935 C CA . PHE A 1 120 ? -14.465 -9.562 -2.497 1.00 90.44 120 PHE A CA 1
ATOM 936 C C . PHE A 1 120 ? -15.174 -8.530 -1.615 1.00 90.44 120 PHE A C 1
ATOM 938 O O . PHE A 1 120 ? -15.638 -7.487 -2.083 1.00 90.44 120 PHE A O 1
ATOM 945 N N . ASN A 1 121 ? -15.251 -8.805 -0.315 1.00 92.12 121 ASN A N 1
ATOM 946 C CA . ASN A 1 121 ? -15.745 -7.849 0.680 1.00 92.12 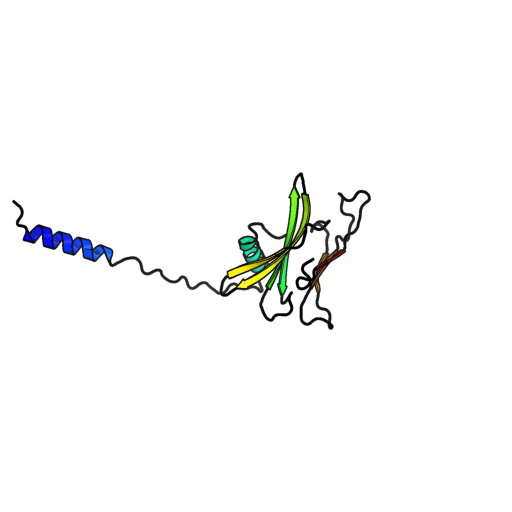121 ASN A CA 1
ATOM 947 C C . ASN A 1 121 ? -14.658 -6.863 1.154 1.00 92.12 121 ASN A C 1
ATOM 949 O O . ASN A 1 121 ? -14.968 -5.978 1.947 1.00 92.12 121 ASN A O 1
ATOM 953 N N . TYR A 1 122 ? -13.440 -6.974 0.623 1.00 95.12 122 TYR A N 1
ATOM 954 C CA . TYR A 1 122 ? -12.291 -6.113 0.885 1.00 95.12 122 TYR A CA 1
ATOM 955 C C . TYR A 1 122 ? -11.769 -5.452 -0.405 1.00 95.12 122 TYR A C 1
ATOM 957 O O . TYR A 1 122 ? -12.203 -5.750 -1.522 1.00 95.12 122 TYR A O 1
ATOM 965 N N . GLU A 1 123 ? -10.866 -4.496 -0.236 1.00 96.50 123 GLU A N 1
ATOM 966 C CA . GLU A 1 123 ? -10.229 -3.688 -1.269 1.00 96.50 123 GLU A CA 1
ATOM 967 C C . GLU A 1 123 ? -8.802 -4.186 -1.539 1.00 96.50 123 GLU A C 1
ATOM 969 O O . GLU A 1 123 ? -8.150 -4.777 -0.684 1.00 96.50 123 GLU A O 1
ATOM 974 N N . LEU A 1 124 ? -8.296 -3.927 -2.740 1.00 96.62 124 LEU A N 1
ATOM 975 C CA . LEU A 1 124 ? -6.951 -4.299 -3.180 1.00 96.62 124 LEU A CA 1
ATOM 976 C C . LEU A 1 124 ? -6.211 -3.058 -3.671 1.00 96.62 124 LEU A C 1
ATOM 978 O O . LEU A 1 124 ? -6.827 -2.024 -3.950 1.00 96.62 124 LEU A O 1
ATOM 982 N N . VAL A 1 125 ? -4.899 -3.178 -3.861 1.00 97.75 125 VAL A N 1
ATOM 983 C CA . VAL A 1 125 ? -4.107 -2.141 -4.534 1.00 97.75 125 VAL A CA 1
ATOM 984 C C . VAL A 1 125 ? -3.622 -2.658 -5.876 1.00 97.75 125 VAL A C 1
ATOM 986 O O . VAL A 1 125 ? -2.941 -3.672 -5.957 1.00 97.75 125 VAL A O 1
ATOM 989 N N . TYR A 1 126 ? -3.968 -1.945 -6.940 1.00 97.31 126 TYR A N 1
ATOM 990 C CA . TYR A 1 126 ? -3.414 -2.172 -8.265 1.00 97.31 126 TYR A CA 1
ATOM 991 C C . TYR A 1 126 ? -2.241 -1.235 -8.501 1.00 97.31 126 TYR A C 1
ATOM 993 O O . TYR A 1 126 ? -2.398 -0.017 -8.396 1.00 97.31 126 TYR A O 1
ATOM 1001 N N . TYR A 1 127 ? -1.102 -1.808 -8.867 1.00 96.94 127 TYR A N 1
ATOM 1002 C CA . TYR A 1 127 ? 0.078 -1.092 -9.328 1.00 96.94 127 TYR A CA 1
ATOM 1003 C C . TYR A 1 127 ? 0.328 -1.402 -10.804 1.00 96.94 127 TYR A C 1
ATOM 1005 O O . TYR A 1 127 ? 0.229 -2.552 -11.231 1.00 96.94 127 TYR A O 1
ATOM 1013 N N . SER A 1 128 ? 0.721 -0.386 -11.565 1.00 94.44 128 SER A N 1
ATOM 1014 C CA . SER A 1 128 ? 1.269 -0.529 -12.909 1.00 94.44 128 SER A CA 1
ATOM 1015 C C . SER A 1 128 ? 2.385 0.480 -13.119 1.00 94.44 128 SER A C 1
ATOM 1017 O O . SER A 1 128 ? 2.170 1.677 -12.924 1.00 94.44 128 SER A O 1
ATOM 1019 N N . SER A 1 129 ? 3.555 0.033 -13.574 1.00 90.56 129 SER A N 1
ATOM 1020 C CA . SER A 1 129 ? 4.670 0.941 -13.857 1.00 90.56 129 SER A CA 1
ATOM 1021 C C . SER A 1 129 ? 4.384 1.877 -15.034 1.00 90.56 129 SER A C 1
ATOM 1023 O O . SER A 1 129 ? 5.037 2.910 -15.129 1.00 90.56 129 SER A O 1
ATOM 1025 N N . LYS A 1 130 ? 3.399 1.546 -15.896 1.00 85.06 130 LYS A N 1
ATOM 1026 C CA . LYS A 1 130 ? 3.000 2.209 -17.163 1.00 85.06 130 LYS A CA 1
ATOM 1027 C C . LYS A 1 130 ? 4.082 2.312 -18.237 1.00 85.06 130 LYS A C 1
ATOM 1029 O O . LYS A 1 130 ? 3.786 2.152 -19.418 1.00 85.06 130 LYS A O 1
ATOM 1034 N N . SER A 1 131 ? 5.303 2.579 -17.819 1.00 73.19 131 SER A N 1
ATOM 1035 C CA . SER A 1 131 ? 6.496 2.741 -18.621 1.00 73.19 131 SER A CA 1
ATOM 1036 C C . SER A 1 131 ? 7.533 1.697 -18.218 1.00 73.19 131 SER A C 1
ATOM 1038 O O . SER A 1 131 ? 7.401 0.996 -17.208 1.00 73.19 131 SER A O 1
ATOM 1040 N N . PHE A 1 132 ? 8.569 1.602 -19.043 1.00 67.56 132 PHE A N 1
ATOM 1041 C CA . PHE A 1 132 ? 9.691 0.705 -18.835 1.00 67.56 132 PHE A CA 1
ATOM 1042 C C . PHE A 1 132 ? 10.469 1.065 -17.570 1.00 67.56 132 PHE A C 1
ATOM 1044 O O . PHE A 1 132 ? 10.923 2.200 -17.411 1.00 67.56 132 PHE A O 1
ATOM 1051 N N . PHE A 1 133 ? 10.658 0.086 -16.691 1.00 66.69 133 PHE A N 1
ATOM 1052 C CA . PHE A 1 133 ? 11.506 0.238 -15.516 1.00 66.69 133 PHE A CA 1
ATOM 1053 C C . PHE A 1 133 ? 12.972 -0.016 -15.899 1.00 66.69 133 PHE A C 1
ATOM 1055 O O . PHE A 1 133 ? 13.369 -1.146 -16.207 1.00 66.69 133 PHE A O 1
ATOM 1062 N N . MET A 1 134 ? 13.771 1.058 -15.921 1.00 60.84 134 MET A N 1
ATOM 1063 C CA . MET A 1 134 ? 15.213 1.011 -16.192 1.00 60.84 134 MET A CA 1
ATOM 1064 C C . MET A 1 134 ? 15.935 0.309 -15.035 1.00 60.84 134 MET A C 1
ATOM 1066 O O . MET A 1 134 ? 16.175 0.910 -13.998 1.00 60.84 134 MET A O 1
ATOM 1070 N N . GLY A 1 135 ? 16.269 -0.968 -15.218 1.00 58.78 135 GLY A N 1
ATOM 1071 C CA . GLY A 1 135 ? 16.888 -1.813 -14.187 1.00 58.78 135 GLY A CA 1
ATOM 1072 C C . GLY A 1 135 ? 16.636 -3.300 -14.433 1.00 58.78 135 GLY A C 1
ATOM 1073 O O . GLY A 1 135 ? 17.501 -4.132 -14.182 1.00 58.78 135 GLY A O 1
ATOM 1074 N N . SER A 1 136 ? 15.498 -3.617 -15.055 1.00 57.41 136 SER A N 1
ATOM 1075 C CA . SER A 1 136 ? 15.275 -4.906 -1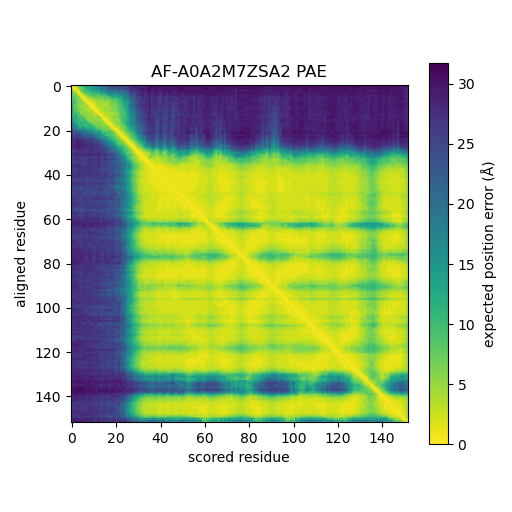5.711 1.00 57.41 136 SER A CA 1
ATOM 1076 C C . SER A 1 136 ? 16.094 -4.963 -17.006 1.00 57.41 136 SER A C 1
ATOM 1078 O O . SER A 1 136 ? 16.157 -3.980 -17.748 1.00 57.41 136 SER A O 1
ATOM 1080 N N . GLY A 1 137 ? 16.729 -6.096 -17.312 1.00 55.34 137 GLY A N 1
ATOM 1081 C CA . GLY A 1 137 ? 17.629 -6.261 -18.467 1.00 55.34 137 GLY A CA 1
ATOM 1082 C C . GLY A 1 137 ? 17.002 -6.067 -19.861 1.00 55.34 137 GLY A C 1
ATOM 1083 O O . GLY A 1 137 ? 17.659 -6.367 -20.855 1.00 55.34 137 GLY A O 1
ATOM 1084 N N . GLY A 1 138 ? 15.760 -5.582 -19.961 1.00 58.09 138 GLY A N 1
ATOM 1085 C CA . GLY A 1 138 ? 15.027 -5.435 -21.218 1.00 58.09 138 GLY A CA 1
ATOM 1086 C C . GLY A 1 138 ? 13.973 -4.326 -21.270 1.00 58.09 138 GLY A C 1
ATOM 1087 O O . GLY A 1 138 ? 13.265 -4.258 -22.269 1.00 58.09 138 GLY A O 1
ATOM 1088 N N . GLY A 1 139 ? 13.854 -3.456 -20.258 1.00 64.38 139 GLY A N 1
ATOM 1089 C CA . GLY A 1 139 ? 12.750 -2.494 -20.208 1.00 64.38 139 GLY A CA 1
ATOM 1090 C C . GLY A 1 139 ? 11.424 -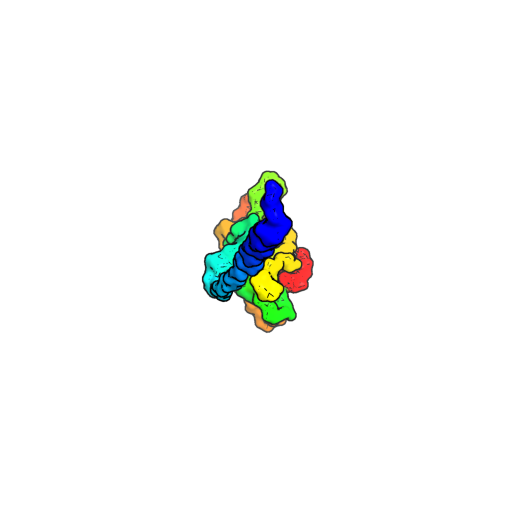3.229 -20.033 1.00 64.38 139 GLY A C 1
ATOM 1091 O O . GLY A 1 139 ? 10.639 -3.372 -20.963 1.00 64.38 139 GLY A O 1
ATOM 1092 N N . GLU A 1 140 ? 11.187 -3.744 -18.837 1.00 76.12 140 GLU A N 1
ATOM 1093 C CA . GLU A 1 140 ? 9.959 -4.456 -18.500 1.00 76.12 140 GLU A CA 1
ATOM 1094 C C . GLU A 1 140 ? 8.916 -3.489 -17.929 1.00 76.12 140 GLU A C 1
ATOM 1096 O O . GLU A 1 140 ? 9.243 -2.456 -17.332 1.00 76.12 140 GLU A O 1
ATOM 1101 N N . VAL A 1 141 ? 7.643 -3.811 -18.161 1.00 84.19 141 VAL A N 1
ATOM 1102 C CA . VAL A 1 141 ? 6.500 -3.139 -17.538 1.00 84.19 141 VAL A CA 1
ATOM 1103 C C . VAL A 1 141 ? 5.959 -4.073 -16.469 1.00 84.19 141 VAL A C 1
ATOM 1105 O O . VAL A 1 141 ? 5.567 -5.201 -16.771 1.00 84.19 141 VAL A O 1
ATOM 1108 N N . PHE A 1 142 ? 5.909 -3.591 -15.233 1.00 89.69 142 PHE A N 1
ATOM 1109 C CA . PHE A 1 142 ? 5.441 -4.366 -14.092 1.00 89.69 142 PHE A CA 1
ATOM 1110 C C . PHE A 1 142 ? 3.998 -4.009 -13.760 1.00 89.69 142 PHE A C 1
ATOM 1112 O O . PHE A 1 142 ? 3.568 -2.858 -13.886 1.00 89.69 142 PHE A O 1
ATOM 1119 N N . SER A 1 143 ? 3.211 -5.003 -13.361 1.00 93.69 143 SER A N 1
ATOM 1120 C CA . SER A 1 143 ? 1.853 -4.794 -12.866 1.00 93.69 143 SER A CA 1
ATOM 1121 C C . SER A 1 143 ? 1.533 -5.808 -11.782 1.00 93.69 143 SER A C 1
ATOM 1123 O O . SER A 1 143 ? 1.712 -7.007 -11.984 1.00 93.69 143 SER A O 1
ATOM 1125 N N . TYR A 1 144 ? 1.032 -5.315 -10.653 1.00 95.81 144 TYR A N 1
ATOM 1126 C CA . TYR A 1 144 ? 0.738 -6.121 -9.473 1.00 95.81 144 TYR A CA 1
ATOM 1127 C C . TYR A 1 144 ? -0.672 -5.839 -8.969 1.00 95.81 144 TYR A C 1
ATOM 1129 O O . TYR A 1 144 ? -1.167 -4.710 -9.043 1.00 95.81 144 TYR A O 1
ATOM 1137 N N . ILE A 1 145 ? -1.302 -6.875 -8.423 1.00 96.44 145 ILE A N 1
ATOM 1138 C CA . ILE A 1 145 ? -2.487 -6.753 -7.580 1.00 96.44 145 ILE A CA 1
ATOM 1139 C C . ILE A 1 145 ? -2.044 -7.159 -6.183 1.00 96.44 145 ILE A C 1
ATOM 1141 O O . ILE A 1 145 ? -1.779 -8.328 -5.934 1.00 96.44 145 ILE A O 1
ATOM 1145 N N . ILE A 1 146 ? -1.954 -6.188 -5.288 1.00 96.94 146 ILE A N 1
ATOM 1146 C CA . ILE A 1 146 ? -1.566 -6.418 -3.904 1.00 96.94 146 ILE A CA 1
ATOM 1147 C C . ILE A 1 146 ? -2.810 -6.849 -3.131 1.00 96.94 146 ILE A C 1
ATOM 1149 O O . ILE A 1 146 ? -3.720 -6.043 -2.903 1.00 96.94 146 ILE A O 1
ATOM 1153 N N . ASP A 1 147 ? -2.837 -8.127 -2.756 1.00 95.56 147 ASP A N 1
ATOM 1154 C CA . ASP A 1 147 ? -3.847 -8.734 -1.891 1.00 95.56 147 ASP A CA 1
ATOM 1155 C C . ASP A 1 147 ? -3.258 -9.017 -0.507 1.00 95.56 147 ASP A C 1
ATOM 1157 O O . ASP A 1 147 ? -2.541 -9.995 -0.284 1.00 95.56 147 ASP A O 1
ATOM 1161 N N . PHE A 1 148 ? -3.589 -8.152 0.449 1.00 95.06 148 PHE A N 1
ATOM 1162 C CA . PHE A 1 148 ? -3.068 -8.242 1.808 1.00 95.06 148 PHE A CA 1
ATOM 1163 C C . PHE A 1 148 ? -3.617 -9.435 2.610 1.00 95.06 148 PHE A C 1
ATOM 1165 O O . PHE A 1 148 ? -3.021 -9.790 3.631 1.00 95.06 148 PHE A O 1
ATOM 1172 N N . ASN A 1 149 ? -4.695 -10.095 2.161 1.00 92.44 149 ASN A N 1
ATOM 1173 C CA . ASN A 1 149 ? -5.170 -11.333 2.791 1.00 92.44 149 ASN A CA 1
ATOM 1174 C C . ASN A 1 149 ? -4.304 -12.536 2.421 1.00 92.44 149 ASN A C 1
ATOM 1176 O O . ASN A 1 149 ? -4.173 -13.464 3.220 1.00 92.44 149 ASN A O 1
ATOM 1180 N N . LYS A 1 150 ? -3.713 -12.533 1.221 1.00 88.19 150 LYS A N 1
ATOM 1181 C CA . LYS A 1 150 ? -2.925 -13.668 0.721 1.00 88.19 150 LYS A CA 1
ATOM 1182 C C . LYS A 1 150 ? -1.496 -13.697 1.233 1.00 88.19 150 LYS A C 1
ATOM 1184 O O . LYS A 1 150 ? -0.930 -14.783 1.258 1.00 88.19 150 LYS A O 1
ATOM 1189 N N . LYS A 1 151 ? -0.969 -12.550 1.685 1.00 75.44 151 LYS A N 1
ATOM 1190 C CA . LYS A 1 151 ? 0.383 -12.396 2.250 1.00 75.44 151 LYS A CA 1
ATOM 1191 C C . LYS A 1 151 ? 1.420 -13.165 1.422 1.00 75.44 151 LYS A C 1
ATOM 1193 O O . LYS A 1 151 ? 1.919 -14.197 1.863 1.00 75.44 151 LYS A O 1
ATOM 1198 N N . GLU A 1 152 ? 1.663 -12.674 0.211 1.00 58.41 152 GLU A N 1
ATOM 1199 C CA . GLU A 1 152 ? 2.668 -13.229 -0.707 1.00 58.41 152 GLU A CA 1
ATOM 1200 C C . GLU A 1 152 ? 4.087 -13.178 -0.125 1.00 58.41 152 GLU A C 1
ATOM 1202 O O . GLU A 1 152 ? 4.375 -12.239 0.664 1.00 58.41 152 GLU A O 1
#

Sequence (152 aa):
MLSSNKVFAIVVLFISILFFSCGEKSEDVKPINFDSPEALKQTAAAVLNTVPSFVDKGYFIEDTSFQISAGIEIENANEWGIKFSLLTKEGTTFIKNYETPLLDGSFKESQVNKIKFPSFNYELVYYSSKSFFMGSGGGEVFSYIIDFNKKE

Secondary structure (DSSP, 8-state):
---HHHHHHHHHHHHHHTT----------PPP-TTSHHHHHHHHHHHHTS--SEEEEE--SSSS--EEEEEEEEESSS-EEEEEEEEEEETTEEEEEEEPPPBS--STT-EEEEE--TT-SS-EEEEE--S-BBTBTT-B--EEEE-TTT--

Radius of gyration: 25.94 Å; Cα contacts (8 Å, |Δi|>4): 256; chains: 1; bounding box: 41×40×90 Å

Solvent-accessible surface area (backbone atoms only — not comparable to full-atom values): 9179 Å² total; per-residue (Å²): 134,84,58,71,70,62,58,52,54,52,53,56,59,58,57,61,64,65,72,72,63,73,78,78,73,77,73,82,74,72,79,80,58,74,84,39,70,64,52,44,40,51,55,51,15,68,67,66,77,45,78,51,79,39,70,48,75,46,35,46,38,95,60,90,59,62,28,34,45,34,29,36,71,45,81,55,100,88,47,70,14,29,35,46,32,40,30,39,61,57,93,94,45,67,44,80,79,47,63,50,61,86,36,79,48,52,76,72,82,34,48,76,43,82,46,72,53,94,93,47,97,30,33,35,39,40,40,32,24,85,45,61,38,90,80,50,99,75,53,46,68,45,72,48,75,50,51,68,74,72,66,112

Mean predicted aligned error: 11.52 Å